Protein AF-A0A969T215-F1 (afdb_monomer_lite)

pLDDT: mean 83.87, std 12.09, range [41.16, 95.81]

Structure (mmCIF, N/CA/C/O backbone):
data_AF-A0A969T215-F1
#
_entry.id   AF-A0A969T215-F1
#
loop_
_atom_site.group_PDB
_atom_site.id
_atom_site.type_symbol
_atom_site.label_atom_id
_atom_site.label_alt_id
_atom_site.label_comp_id
_atom_site.label_asym_id
_atom_site.label_entity_id
_atom_site.label_seq_id
_atom_site.pdbx_PDB_ins_code
_atom_site.Cartn_x
_atom_site.Cartn_y
_atom_site.Cartn_z
_atom_site.occupancy
_atom_site.B_iso_or_equiv
_atom_site.auth_seq_id
_atom_site.auth_comp_id
_atom_site.auth_asym_id
_atom_site.auth_atom_id
_atom_site.pdbx_PDB_model_num
ATOM 1 N N . MET A 1 1 ? -1.863 -23.756 0.019 1.00 41.16 1 MET A N 1
ATOM 2 C CA . MET A 1 1 ? -0.468 -23.277 -0.108 1.00 41.16 1 MET A CA 1
ATOM 3 C C . MET A 1 1 ? 0.575 -24.399 -0.222 1.00 41.16 1 MET A C 1
ATOM 5 O O . MET A 1 1 ? 1.689 -24.114 -0.622 1.00 41.16 1 MET A O 1
ATOM 9 N N . VAL A 1 2 ? 0.233 -25.671 0.036 1.00 43.69 2 VAL A N 1
ATOM 10 C CA . VAL A 1 2 ? 1.148 -26.818 -0.186 1.00 43.69 2 VAL A CA 1
ATOM 11 C C . VAL A 1 2 ? 1.212 -27.270 -1.662 1.00 43.69 2 VAL A C 1
ATOM 13 O O . VAL A 1 2 ? 2.151 -27.947 -2.051 1.00 43.69 2 VAL A O 1
ATOM 16 N N . ILE A 1 3 ? 0.268 -26.856 -2.517 1.00 46.44 3 ILE A N 1
ATOM 17 C CA . ILE A 1 3 ? 0.124 -27.396 -3.888 1.00 46.44 3 ILE A CA 1
ATOM 18 C C . ILE A 1 3 ? 0.833 -26.541 -4.969 1.00 46.44 3 ILE A C 1
ATOM 20 O O . ILE A 1 3 ? 0.968 -26.982 -6.101 1.00 46.44 3 ILE A O 1
ATOM 24 N N . ALA A 1 4 ? 1.362 -25.357 -4.636 1.00 51.75 4 ALA A N 1
ATOM 25 C CA . ALA A 1 4 ? 2.118 -24.519 -5.586 1.00 51.75 4 ALA A CA 1
ATOM 26 C C . ALA A 1 4 ? 3.646 -24.728 -5.522 1.00 51.75 4 ALA A C 1
ATOM 28 O O . ALA A 1 4 ? 4.401 -24.015 -6.177 1.00 51.75 4 ALA A O 1
ATOM 29 N N . ILE A 1 5 ? 4.116 -25.682 -4.712 1.00 52.94 5 ILE A N 1
ATOM 30 C CA . ILE A 1 5 ? 5.536 -26.020 -4.627 1.00 52.94 5 ILE A CA 1
ATOM 31 C C . ILE A 1 5 ? 5.794 -27.050 -5.720 1.00 52.94 5 ILE A C 1
ATOM 33 O O . ILE A 1 5 ? 5.671 -28.249 -5.486 1.00 52.94 5 ILE A O 1
ATOM 37 N N . HIS A 1 6 ? 6.118 -26.592 -6.927 1.00 48.16 6 HIS A N 1
ATOM 38 C CA . HIS A 1 6 ? 6.841 -27.455 -7.851 1.00 48.16 6 HIS A CA 1
ATOM 39 C C . HIS A 1 6 ? 8.209 -27.689 -7.193 1.00 48.16 6 HIS A C 1
ATOM 41 O O . HIS A 1 6 ? 8.958 -26.720 -7.042 1.00 48.16 6 HIS A O 1
ATOM 47 N N . PRO A 1 7 ? 8.542 -28.901 -6.716 1.00 47.78 7 PRO A N 1
ATOM 48 C CA . PRO A 1 7 ? 9.863 -29.150 -6.179 1.00 47.78 7 PRO A CA 1
ATOM 49 C C . PRO A 1 7 ? 10.784 -29.235 -7.393 1.00 47.78 7 PRO A C 1
ATOM 51 O O . PRO A 1 7 ? 10.950 -30.296 -7.989 1.00 47.78 7 PRO A O 1
ATOM 54 N N . SER A 1 8 ? 11.326 -28.099 -7.833 1.00 53.00 8 SER A N 1
ATOM 55 C CA . SER A 1 8 ? 12.557 -28.146 -8.608 1.00 53.00 8 SER A CA 1
ATOM 56 C C . SER A 1 8 ? 13.633 -28.726 -7.691 1.00 53.00 8 SER A C 1
ATOM 58 O O . SER A 1 8 ? 13.622 -28.522 -6.476 1.00 53.00 8 SER A O 1
ATOM 60 N N . SER A 1 9 ? 14.561 -29.489 -8.252 1.00 57.69 9 SER A N 1
ATOM 61 C CA . SER A 1 9 ? 15.660 -30.165 -7.550 1.00 57.69 9 SER A CA 1
ATOM 62 C C . SER A 1 9 ? 16.679 -29.214 -6.881 1.00 57.69 9 SER A C 1
ATOM 64 O O . SER A 1 9 ? 17.782 -29.634 -6.547 1.00 57.69 9 SER A O 1
ATOM 66 N N . GLU A 1 10 ? 16.320 -27.946 -6.669 1.00 58.28 10 GLU A N 1
ATOM 67 C CA . GLU A 1 10 ? 17.159 -26.837 -6.204 1.00 58.28 10 GLU A CA 1
ATOM 68 C C . GLU A 1 10 ? 16.658 -26.254 -4.866 1.00 58.28 10 GLU A C 1
ATOM 70 O O . GLU A 1 10 ? 16.538 -25.047 -4.703 1.00 58.28 10 GLU A O 1
ATOM 75 N N . GLY A 1 11 ? 16.343 -27.096 -3.878 1.00 61.28 11 GLY A N 1
ATOM 76 C CA . GLY A 1 11 ? 16.036 -26.635 -2.515 1.00 61.28 11 GLY A CA 1
ATOM 77 C C . GLY A 1 11 ? 14.902 -25.596 -2.404 1.00 61.28 11 GLY A C 1
ATOM 78 O O . GLY A 1 11 ? 14.051 -25.448 -3.278 1.00 61.28 11 GLY A O 1
ATOM 79 N N . LEU A 1 12 ? 14.846 -24.881 -1.276 1.00 62.91 12 LEU A N 1
ATOM 80 C CA . LEU A 1 12 ? 13.888 -23.785 -1.093 1.00 62.91 12 LEU A CA 1
ATOM 81 C C . LEU A 1 12 ? 14.355 -22.556 -1.887 1.00 62.91 12 LEU A C 1
ATOM 83 O O . LEU A 1 12 ? 15.275 -21.858 -1.466 1.00 62.91 12 LEU A O 1
ATOM 87 N N . SER A 1 13 ? 13.699 -22.280 -3.016 1.00 75.50 13 SER A N 1
ATOM 88 C CA . SER A 1 13 ? 13.927 -21.070 -3.819 1.00 75.50 13 SER A CA 1
ATOM 89 C C . SER A 1 13 ? 13.752 -19.791 -2.985 1.00 75.50 13 SER A C 1
ATOM 91 O O . SER A 1 13 ? 12.880 -19.715 -2.115 1.00 75.50 13 SER A O 1
ATOM 93 N N . ALA A 1 14 ? 14.526 -18.743 -3.295 1.00 80.19 14 ALA A N 1
ATOM 94 C CA . ALA A 1 14 ? 14.383 -17.410 -2.697 1.00 80.19 14 ALA A CA 1
ATOM 95 C C . ALA A 1 14 ? 12.938 -16.872 -2.780 1.00 80.19 14 ALA A C 1
ATOM 97 O O . ALA A 1 14 ? 12.484 -16.164 -1.881 1.00 80.19 14 ALA A O 1
ATOM 98 N N . ALA A 1 15 ? 12.178 -17.279 -3.803 1.00 79.44 15 ALA A N 1
ATOM 99 C CA . ALA A 1 15 ? 10.766 -16.935 -3.961 1.00 79.44 15 ALA A CA 1
ATOM 100 C C . ALA A 1 15 ? 9.887 -17.405 -2.785 1.00 79.44 15 ALA A C 1
ATOM 102 O O . ALA A 1 15 ? 8.930 -16.717 -2.417 1.00 79.44 15 ALA A O 1
ATOM 103 N N . VAL A 1 16 ? 10.217 -18.542 -2.158 1.00 83.69 16 VAL A N 1
ATOM 104 C CA . VAL A 1 16 ? 9.478 -19.058 -0.994 1.00 83.69 16 VAL A CA 1
ATOM 105 C C . VAL A 1 16 ? 9.669 -18.138 0.205 1.00 83.69 16 VAL A C 1
ATOM 107 O O . VAL A 1 16 ? 8.698 -17.779 0.869 1.00 83.69 16 VAL A O 1
ATOM 110 N N . TRP A 1 17 ? 10.905 -17.699 0.446 1.00 83.06 17 TRP A N 1
ATOM 111 C CA . TRP A 1 17 ? 11.220 -16.774 1.532 1.00 83.06 17 TRP A CA 1
ATOM 112 C C . TRP A 1 17 ? 10.565 -15.410 1.339 1.00 83.06 17 TRP A C 1
ATOM 114 O O . TRP A 1 17 ? 10.005 -14.868 2.289 1.00 83.06 17 TRP A O 1
ATOM 124 N N . VAL A 1 18 ? 10.557 -14.891 0.108 1.00 84.56 18 VAL A N 1
ATOM 125 C CA . VAL A 1 18 ? 9.861 -13.638 -0.226 1.00 84.56 18 VAL A CA 1
ATOM 126 C C . VAL A 1 18 ? 8.353 -13.772 -0.002 1.00 84.56 18 VAL A C 1
ATOM 128 O O . VAL A 1 18 ? 7.744 -12.899 0.612 1.00 84.56 18 VAL A O 1
ATOM 131 N N . SER A 1 19 ? 7.752 -14.887 -0.425 1.00 85.06 19 SER A N 1
ATOM 132 C CA . SER A 1 19 ? 6.319 -15.144 -0.225 1.00 85.06 19 SER A CA 1
ATOM 133 C C . SER A 1 19 ? 5.959 -15.248 1.259 1.00 85.06 19 SER A C 1
ATOM 135 O O . SER A 1 19 ? 4.964 -14.677 1.703 1.00 85.06 19 SER A O 1
ATOM 137 N N . PHE A 1 20 ? 6.789 -15.937 2.046 1.00 86.69 20 PHE A N 1
ATOM 138 C CA . PHE A 1 20 ? 6.604 -16.054 3.490 1.00 86.69 20 PHE A CA 1
ATOM 139 C C . PHE A 1 20 ? 6.742 -14.700 4.196 1.00 86.69 20 PHE A C 1
ATOM 141 O O . PHE A 1 20 ? 5.892 -14.343 5.011 1.00 86.69 20 PHE A O 1
ATOM 148 N N . ALA A 1 21 ? 7.767 -13.915 3.847 1.00 87.94 21 ALA A N 1
ATOM 149 C CA . ALA A 1 21 ? 7.946 -12.563 4.368 1.00 87.94 21 ALA A CA 1
ATOM 150 C C . ALA A 1 21 ? 6.753 -11.660 4.014 1.00 87.94 21 ALA A C 1
ATOM 152 O O . ALA A 1 21 ? 6.258 -10.936 4.876 1.00 87.94 21 ALA A O 1
ATOM 153 N N . GLY A 1 22 ? 6.238 -11.760 2.784 1.00 86.62 22 GLY A N 1
ATOM 154 C CA . GLY A 1 22 ? 5.036 -11.051 2.343 1.00 86.62 22 GLY A CA 1
ATOM 155 C C . GLY A 1 22 ? 3.792 -11.435 3.147 1.00 86.62 22 GLY A C 1
ATOM 156 O O . GLY A 1 22 ? 3.053 -10.560 3.593 1.00 86.62 22 GLY A O 1
ATOM 157 N N . MET A 1 23 ? 3.586 -12.728 3.413 1.00 86.94 23 MET A N 1
ATOM 158 C CA . MET A 1 23 ? 2.484 -13.187 4.267 1.00 86.94 23 MET A CA 1
ATOM 159 C C . MET A 1 23 ? 2.606 -12.696 5.706 1.00 86.94 23 MET A C 1
ATOM 161 O O . MET A 1 23 ? 1.607 -12.286 6.295 1.00 86.94 23 MET A O 1
ATOM 165 N N . LEU A 1 24 ? 3.813 -12.724 6.273 1.00 89.06 24 LEU A N 1
ATOM 166 C CA . LEU A 1 24 ? 4.054 -12.222 7.620 1.00 89.06 24 LEU A CA 1
ATOM 167 C C . LEU A 1 24 ? 3.780 -10.715 7.693 1.00 89.06 24 LEU A C 1
ATOM 169 O O . LEU A 1 24 ? 3.076 -10.266 8.595 1.00 89.06 24 LEU A O 1
ATOM 173 N N . ALA A 1 25 ? 4.268 -9.946 6.717 1.00 86.88 25 ALA A N 1
ATOM 174 C CA . ALA A 1 25 ? 4.004 -8.516 6.610 1.00 86.88 25 ALA A CA 1
ATOM 175 C C . ALA A 1 25 ? 2.502 -8.219 6.481 1.00 86.88 25 ALA A C 1
ATOM 177 O O . ALA A 1 25 ? 1.995 -7.332 7.162 1.00 86.88 25 ALA A O 1
ATOM 178 N N . TYR A 1 26 ? 1.772 -8.996 5.676 1.00 83.94 26 TYR A N 1
ATOM 179 C CA . TYR A 1 26 ? 0.324 -8.851 5.528 1.00 83.94 26 TYR A CA 1
ATOM 180 C C . TYR A 1 26 ? -0.438 -9.183 6.820 1.00 83.94 26 TYR A C 1
ATOM 182 O O . TYR A 1 26 ? -1.353 -8.460 7.212 1.00 83.94 26 TYR A O 1
ATOM 190 N N . ALA A 1 27 ? -0.039 -10.243 7.528 1.00 85.44 27 ALA A N 1
ATOM 191 C C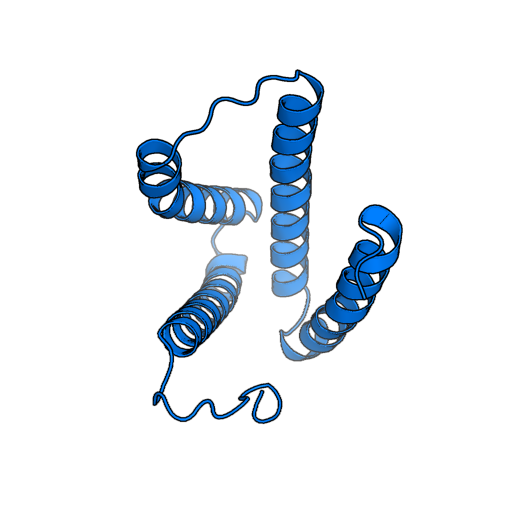A . ALA A 1 27 ? -0.620 -10.586 8.822 1.00 85.44 27 ALA A CA 1
ATOM 192 C C . ALA A 1 27 ? -0.388 -9.478 9.860 1.00 85.44 27 ALA A C 1
ATOM 194 O O . ALA A 1 27 ? -1.324 -9.085 10.557 1.00 85.44 27 ALA A O 1
ATOM 195 N N . LEU A 1 28 ? 0.832 -8.933 9.923 1.00 86.62 28 LEU A N 1
ATOM 196 C CA . LEU A 1 28 ? 1.155 -7.795 10.783 1.00 86.62 28 LEU A CA 1
ATOM 197 C C . LEU A 1 28 ? 0.334 -6.562 10.404 1.00 86.62 28 LEU A C 1
ATOM 199 O O . LEU A 1 28 ? -0.252 -5.947 11.288 1.00 86.62 28 LEU A O 1
ATOM 203 N N . PHE A 1 29 ? 0.224 -6.243 9.113 1.00 84.38 29 PHE A N 1
ATOM 204 C CA . PHE A 1 29 ? -0.615 -5.152 8.620 1.00 84.38 29 PHE A CA 1
ATOM 205 C C . PHE A 1 29 ? -2.057 -5.285 9.127 1.00 84.38 29 PHE A C 1
ATOM 207 O O . PHE A 1 29 ? -2.548 -4.375 9.786 1.00 84.38 29 PHE A O 1
ATOM 214 N N . MET A 1 30 ? -2.701 -6.442 8.934 1.00 82.69 30 MET A N 1
ATOM 215 C CA . MET A 1 30 ? -4.071 -6.670 9.417 1.00 82.69 30 MET A CA 1
ATOM 216 C C . MET A 1 30 ? -4.201 -6.499 10.938 1.00 82.69 30 MET A C 1
ATOM 218 O O . MET A 1 30 ? -5.164 -5.898 11.419 1.00 82.69 30 MET A O 1
ATOM 222 N N . LEU A 1 31 ? -3.243 -7.029 11.708 1.00 84.56 31 LEU A N 1
ATOM 223 C CA . LEU A 1 31 ? -3.246 -6.924 13.169 1.00 84.56 31 LEU A CA 1
ATOM 224 C C . LEU A 1 31 ? -3.082 -5.473 13.633 1.00 84.56 31 LEU A C 1
ATOM 226 O O . LEU A 1 31 ? -3.830 -5.032 14.506 1.00 84.56 31 LEU A O 1
ATOM 230 N N . LEU A 1 32 ? -2.149 -4.727 13.033 1.00 84.56 32 LEU A N 1
ATOM 231 C CA . LEU A 1 32 ? -1.922 -3.315 13.338 1.00 84.56 32 LEU A CA 1
ATOM 232 C C . LEU A 1 32 ? -3.133 -2.466 12.950 1.00 84.56 32 LEU A C 1
ATOM 234 O O . LEU A 1 32 ? -3.588 -1.674 13.766 1.00 84.56 32 LEU A O 1
ATOM 238 N N . THR A 1 33 ? -3.710 -2.661 11.761 1.00 83.81 33 THR A N 1
ATOM 239 C CA . THR A 1 33 ? -4.922 -1.946 11.334 1.00 83.81 33 THR A CA 1
ATOM 240 C C . THR A 1 33 ? -6.067 -2.161 12.317 1.00 83.81 33 THR A C 1
ATOM 242 O O . THR A 1 33 ? -6.734 -1.207 12.703 1.00 83.81 33 THR A O 1
ATOM 245 N N . ARG A 1 34 ? -6.267 -3.395 12.792 1.00 81.88 34 ARG A N 1
ATOM 246 C CA . ARG A 1 34 ? -7.300 -3.693 13.791 1.00 81.88 34 ARG A CA 1
ATOM 247 C C . ARG A 1 34 ? -6.997 -3.072 15.154 1.00 81.88 34 ARG A C 1
ATOM 249 O O . ARG A 1 34 ? -7.920 -2.658 15.849 1.00 81.88 34 ARG A O 1
ATOM 256 N N . HIS A 1 35 ? -5.727 -3.028 15.548 1.00 85.12 35 HIS A N 1
ATOM 257 C CA . HIS A 1 35 ? -5.310 -2.421 16.809 1.00 85.12 35 HIS A CA 1
ATOM 258 C C . HIS A 1 35 ? -5.437 -0.892 16.797 1.00 85.12 35 HIS A C 1
ATOM 260 O O . HIS A 1 35 ? -5.817 -0.313 17.809 1.00 85.12 35 HIS A O 1
ATOM 266 N N . LEU A 1 36 ? -5.161 -0.256 15.654 1.00 85.56 36 LEU A N 1
ATOM 267 C CA . LEU A 1 36 ? -5.246 1.194 15.460 1.00 85.56 36 LEU A CA 1
ATOM 268 C C . LEU A 1 36 ? -6.658 1.680 15.119 1.00 85.56 36 LEU A C 1
ATOM 270 O O . LEU A 1 36 ? -6.942 2.853 15.322 1.00 85.56 36 LEU A O 1
ATOM 274 N N . ALA A 1 37 ? -7.556 0.799 14.666 1.00 82.75 37 ALA A N 1
ATOM 275 C CA . ALA A 1 37 ? -8.941 1.131 14.323 1.00 82.75 37 ALA A CA 1
ATOM 276 C C . ALA A 1 37 ? -9.706 1.983 15.367 1.00 82.75 37 ALA A C 1
ATOM 278 O O . ALA A 1 37 ? -10.458 2.860 14.946 1.00 82.75 37 ALA A O 1
ATOM 279 N N . PRO A 1 38 ? -9.567 1.769 16.695 1.00 83.31 38 PRO A N 1
ATOM 280 C CA . PRO A 1 38 ? -10.212 2.619 17.698 1.00 83.31 38 PRO A CA 1
ATOM 281 C C . PRO A 1 38 ? -9.398 3.867 18.095 1.00 83.31 38 PRO A C 1
ATOM 283 O O . PRO A 1 38 ? -9.912 4.684 18.855 1.00 83.31 38 PRO A O 1
ATOM 286 N N . ILE A 1 39 ? -8.144 3.998 17.647 1.00 87.25 39 ILE A N 1
ATOM 287 C CA . ILE A 1 39 ? -7.205 5.057 18.059 1.00 87.25 39 ILE A CA 1
ATOM 288 C C . ILE A 1 39 ? -7.108 6.138 16.979 1.00 87.25 39 ILE A C 1
ATOM 290 O O . ILE A 1 39 ? -7.283 7.320 17.269 1.00 87.25 39 ILE A O 1
ATOM 294 N N . ASP A 1 40 ? -6.854 5.723 15.738 1.00 87.50 40 ASP A N 1
ATOM 295 C CA . ASP A 1 40 ? -6.549 6.614 14.626 1.00 87.50 40 ASP A CA 1
ATOM 296 C C . ASP A 1 40 ? -7.701 6.679 13.614 1.00 87.50 40 ASP A C 1
ATOM 298 O O . ASP A 1 40 ? -8.345 5.666 13.321 1.00 87.50 40 ASP A O 1
ATOM 302 N N . PRO A 1 41 ? -7.941 7.846 12.988 1.00 89.06 41 PRO A N 1
ATOM 303 C CA . PRO A 1 41 ? -8.823 7.929 11.834 1.00 89.06 41 PRO A CA 1
ATOM 304 C C . PRO A 1 41 ? -8.333 7.019 10.689 1.00 89.06 41 PRO A C 1
ATOM 306 O O . PRO A 1 41 ? -7.131 6.988 10.414 1.00 89.06 41 PRO A O 1
ATOM 309 N N . PRO A 1 42 ? -9.230 6.374 9.916 1.00 87.38 42 PRO A N 1
ATOM 310 C CA . PRO A 1 42 ? -8.847 5.477 8.819 1.00 87.38 42 PRO A CA 1
ATOM 311 C C . PRO A 1 42 ? -7.883 6.091 7.791 1.00 87.38 42 PRO A C 1
ATOM 313 O O . PRO A 1 42 ? -7.005 5.401 7.275 1.00 87.38 42 PRO A O 1
ATOM 316 N N . LEU A 1 43 ? -8.005 7.396 7.512 1.00 90.81 43 LEU A N 1
ATOM 317 C CA . LEU A 1 43 ? -7.087 8.105 6.611 1.00 90.81 43 LEU A CA 1
ATOM 318 C C . LEU A 1 43 ? -5.662 8.207 7.171 1.00 90.81 43 LEU A C 1
ATOM 320 O O . LEU A 1 43 ? -4.710 8.179 6.397 1.00 90.81 43 LEU A O 1
ATOM 324 N N . VAL A 1 44 ? -5.501 8.314 8.492 1.00 91.19 44 VAL A N 1
ATOM 325 C CA . VAL A 1 44 ? -4.184 8.353 9.143 1.00 91.19 44 VAL A CA 1
ATOM 326 C C . VAL A 1 44 ? -3.524 6.98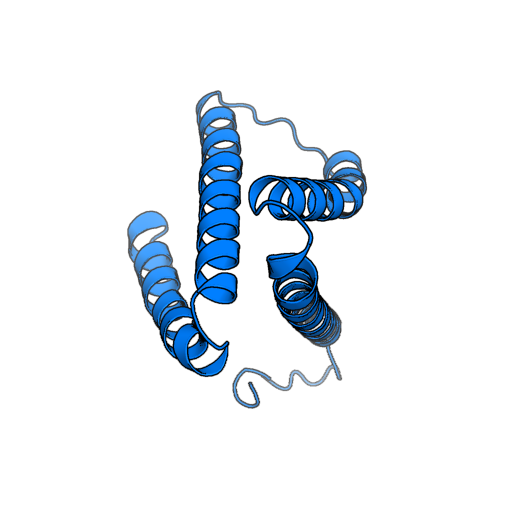1 9.033 1.00 91.19 44 VAL A C 1
ATOM 328 O O . VAL A 1 44 ? -2.378 6.881 8.596 1.00 91.19 44 VAL A O 1
ATOM 331 N N . THR A 1 45 ? -4.275 5.909 9.303 1.00 90.25 45 THR A N 1
ATOM 332 C CA . THR A 1 45 ? -3.802 4.533 9.092 1.00 90.25 45 THR A CA 1
ATOM 333 C C . THR A 1 45 ? -3.425 4.282 7.628 1.00 90.25 45 THR A C 1
ATOM 335 O O . THR A 1 45 ? -2.382 3.682 7.359 1.00 90.25 45 THR A O 1
ATOM 338 N N . LEU A 1 46 ? -4.220 4.780 6.671 1.00 91.94 46 LEU A N 1
ATOM 339 C CA . LEU A 1 46 ? -3.905 4.698 5.243 1.00 91.94 46 LEU A CA 1
ATOM 340 C C . LEU A 1 46 ? -2.600 5.430 4.918 1.00 91.94 46 LEU A C 1
ATOM 342 O O . LEU A 1 46 ? -1.736 4.858 4.256 1.00 91.94 46 LEU A O 1
ATOM 346 N N . LEU A 1 47 ? -2.441 6.667 5.398 1.00 92.56 47 LEU A N 1
ATOM 347 C CA . LEU A 1 47 ? -1.255 7.481 5.144 1.00 92.56 47 LEU A CA 1
ATOM 348 C C . LEU A 1 47 ? 0.013 6.777 5.631 1.00 92.56 47 LEU A C 1
ATOM 350 O O . LEU A 1 47 ? 0.962 6.651 4.863 1.00 92.56 47 LEU A O 1
ATOM 354 N N . TYR A 1 48 ? 0.020 6.261 6.863 1.00 89.94 48 TYR A N 1
ATOM 355 C CA . TYR A 1 48 ? 1.172 5.527 7.395 1.00 89.94 48 TYR A CA 1
ATOM 356 C C . TYR A 1 48 ? 1.465 4.245 6.614 1.00 89.94 48 TYR A C 1
ATOM 358 O O . TYR A 1 48 ? 2.627 3.922 6.376 1.00 89.94 48 TYR A O 1
ATOM 366 N N . SER A 1 49 ? 0.425 3.541 6.166 1.00 88.69 49 SER A N 1
ATOM 367 C CA . SER A 1 49 ? 0.572 2.314 5.378 1.00 88.69 49 SER A CA 1
ATOM 368 C C . SER A 1 49 ? 1.187 2.592 4.005 1.00 88.69 49 SER A C 1
ATOM 370 O O . SER A 1 49 ? 2.115 1.900 3.584 1.00 88.69 49 SER A O 1
ATOM 372 N N . MET A 1 50 ? 0.719 3.646 3.329 1.00 91.25 50 MET A N 1
ATOM 373 C CA . MET A 1 50 ? 1.278 4.093 2.053 1.00 91.25 50 MET A CA 1
ATOM 374 C C . MET A 1 50 ? 2.710 4.601 2.231 1.00 91.25 50 MET A C 1
ATOM 376 O O . MET A 1 50 ? 3.587 4.208 1.470 1.00 91.25 50 MET A O 1
ATOM 380 N N . LEU A 1 51 ? 2.975 5.398 3.273 1.00 93.06 51 LEU A N 1
ATOM 381 C CA . LEU A 1 51 ? 4.318 5.893 3.580 1.00 93.06 51 LEU A CA 1
ATOM 382 C C . LEU A 1 51 ? 5.301 4.754 3.839 1.00 93.06 51 LEU A C 1
ATOM 384 O O . LEU A 1 51 ? 6.412 4.797 3.317 1.00 93.06 51 LEU A O 1
ATOM 388 N N . ALA A 1 52 ? 4.910 3.729 4.597 1.00 90.25 52 ALA A N 1
ATOM 389 C CA . ALA A 1 52 ? 5.741 2.551 4.810 1.00 90.25 52 ALA A CA 1
ATOM 390 C C . ALA A 1 52 ? 6.071 1.870 3.472 1.00 90.25 52 ALA A C 1
ATOM 392 O O . ALA A 1 52 ? 7.246 1.705 3.142 1.00 90.25 52 ALA A O 1
ATOM 393 N N . GLY A 1 53 ? 5.054 1.563 2.658 1.00 89.19 53 GLY A N 1
ATOM 394 C CA . GLY A 1 53 ? 5.239 0.967 1.332 1.00 89.19 53 GLY A CA 1
ATOM 395 C C . GLY A 1 53 ? 6.156 1.795 0.426 1.00 89.19 53 GLY A C 1
ATOM 396 O O . GLY A 1 53 ? 7.082 1.253 -0.175 1.00 89.19 53 GLY A O 1
ATOM 397 N N . THR A 1 54 ? 5.969 3.116 0.382 1.00 92.38 54 THR A N 1
ATOM 398 C CA . THR A 1 54 ? 6.834 4.027 -0.378 1.00 92.38 54 THR A CA 1
ATOM 399 C C . THR A 1 54 ? 8.253 4.055 0.177 1.00 92.38 54 THR A C 1
ATOM 401 O O . THR A 1 54 ? 9.196 4.015 -0.598 1.00 92.38 54 THR A O 1
ATOM 404 N N . THR A 1 55 ? 8.441 4.074 1.495 1.00 94.38 55 THR A N 1
ATOM 405 C CA . THR A 1 55 ? 9.774 4.159 2.115 1.00 94.38 55 THR A CA 1
ATOM 406 C C . THR A 1 55 ? 10.607 2.913 1.828 1.00 94.38 55 THR A C 1
ATOM 408 O O . THR A 1 55 ? 11.796 3.022 1.541 1.00 94.38 55 THR A O 1
ATOM 411 N N . PHE A 1 56 ? 9.987 1.731 1.852 1.00 90.31 56 PHE A N 1
ATOM 412 C CA . PHE A 1 56 ? 10.671 0.476 1.533 1.00 90.31 56 PHE A CA 1
ATOM 413 C C . PHE A 1 56 ? 10.806 0.238 0.022 1.00 90.31 56 PHE A C 1
ATOM 415 O O . PHE A 1 56 ? 11.813 -0.308 -0.422 1.00 90.31 56 PHE A O 1
ATOM 422 N N . GLY A 1 57 ? 9.822 0.658 -0.779 1.00 90.69 57 GLY A N 1
ATOM 423 C CA . GLY A 1 57 ? 9.812 0.443 -2.228 1.00 90.69 57 GLY A CA 1
ATOM 424 C C . GLY A 1 57 ? 10.616 1.470 -3.030 1.00 90.69 57 GLY A C 1
ATOM 425 O O . GLY A 1 57 ? 11.254 1.109 -4.018 1.00 90.69 57 GLY A O 1
ATOM 426 N N . ALA A 1 58 ? 10.628 2.740 -2.613 1.00 93.81 58 ALA A N 1
ATOM 427 C CA . ALA A 1 58 ? 11.250 3.831 -3.364 1.00 93.81 58 ALA A CA 1
ATOM 428 C C . ALA A 1 58 ? 12.759 3.643 -3.587 1.00 93.81 58 ALA A C 1
ATOM 430 O O . ALA A 1 58 ? 13.185 3.849 -4.719 1.00 93.81 58 ALA A O 1
ATOM 431 N N . PRO A 1 59 ? 13.580 3.206 -2.610 1.00 95.44 59 PRO A N 1
ATOM 432 C CA . PRO A 1 59 ? 15.006 2.986 -2.855 1.00 95.44 59 PRO A CA 1
ATOM 433 C C . PRO A 1 59 ? 15.265 1.972 -3.975 1.00 95.44 59 PRO A C 1
ATOM 435 O O . PRO A 1 59 ? 16.126 2.196 -4.820 1.00 95.44 59 PRO A O 1
ATOM 438 N N . ILE A 1 60 ? 14.481 0.890 -4.020 1.00 92.88 60 ILE A N 1
ATOM 439 C CA . ILE A 1 60 ? 14.592 -0.155 -5.047 1.00 92.88 60 ILE A CA 1
ATOM 440 C C . ILE A 1 60 ? 14.118 0.384 -6.401 1.00 92.88 60 ILE A C 1
ATOM 442 O O . ILE A 1 60 ? 14.798 0.210 -7.411 1.00 92.88 60 ILE A O 1
ATOM 446 N N . ALA A 1 61 ? 12.979 1.083 -6.418 1.00 91.44 61 ALA A N 1
ATOM 447 C CA . ALA A 1 61 ? 12.433 1.691 -7.628 1.00 91.44 61 ALA A CA 1
ATOM 448 C C . ALA A 1 61 ? 13.372 2.753 -8.224 1.00 91.44 61 ALA A C 1
ATOM 450 O O . ALA A 1 61 ? 13.499 2.837 -9.440 1.00 91.44 61 ALA A O 1
ATOM 451 N N . LEU A 1 62 ? 14.051 3.539 -7.381 1.00 94.25 62 LEU A N 1
ATOM 452 C CA . LEU A 1 62 ? 15.032 4.538 -7.808 1.00 94.25 62 LEU A CA 1
ATOM 453 C C . LEU A 1 62 ? 16.338 3.890 -8.282 1.00 94.25 62 LEU A C 1
ATOM 455 O O . LEU A 1 62 ? 16.903 4.335 -9.277 1.00 94.25 62 LEU A O 1
ATOM 459 N N . ALA A 1 63 ? 16.802 2.826 -7.617 1.00 95.81 63 ALA A N 1
ATOM 460 C CA . ALA A 1 63 ? 17.997 2.087 -8.030 1.00 95.81 63 ALA A CA 1
ATOM 461 C C . ALA A 1 63 ? 17.846 1.433 -9.416 1.00 95.81 63 ALA A C 1
ATOM 463 O O . ALA A 1 63 ? 18.822 1.334 -10.157 1.00 95.81 63 ALA A O 1
ATOM 464 N N . HIS A 1 64 ? 16.627 1.023 -9.778 1.00 94.12 64 HIS A N 1
ATOM 465 C CA . HIS A 1 64 ? 16.297 0.395 -11.061 1.00 94.12 64 HIS A CA 1
ATOM 466 C C . HIS A 1 64 ? 15.355 1.254 -11.916 1.00 94.12 64 HIS A C 1
ATOM 468 O O . HIS A 1 64 ? 14.543 0.725 -12.675 1.00 94.12 64 HIS A O 1
ATOM 474 N N . TRP A 1 65 ? 15.431 2.579 -11.775 1.00 93.19 65 TRP A N 1
ATOM 475 C CA . TRP A 1 65 ? 14.497 3.489 -12.428 1.00 93.19 65 TRP A CA 1
ATOM 476 C C . TRP A 1 65 ? 14.565 3.394 -13.956 1.00 93.19 65 TRP A C 1
ATOM 478 O O . TRP A 1 65 ? 15.620 3.589 -14.561 1.00 93.19 65 TRP A O 1
ATOM 488 N N . VAL A 1 66 ? 13.406 3.186 -14.583 1.00 92.12 66 VAL A N 1
ATOM 489 C CA . VAL A 1 66 ? 13.223 3.281 -16.033 1.00 92.12 66 VAL A CA 1
ATOM 490 C C . VAL A 1 66 ? 12.161 4.337 -16.295 1.00 92.12 66 VAL A C 1
ATOM 492 O O . VAL A 1 66 ? 11.013 4.190 -15.880 1.00 92.12 66 VAL A O 1
ATOM 495 N N . ALA A 1 67 ? 12.550 5.423 -16.964 1.00 90.12 67 ALA A N 1
ATOM 496 C CA . ALA A 1 67 ? 11.634 6.516 -17.256 1.00 90.12 67 ALA A CA 1
ATOM 497 C C . ALA A 1 67 ? 10.543 6.046 -18.241 1.00 90.12 67 ALA A C 1
ATOM 499 O O . ALA A 1 67 ? 10.883 5.561 -19.324 1.00 90.12 67 ALA A O 1
ATOM 500 N N . PRO A 1 68 ? 9.248 6.204 -17.909 1.00 90.19 68 PRO A N 1
ATOM 501 C CA . PRO A 1 68 ? 8.179 5.932 -18.857 1.00 90.19 68 PRO A CA 1
ATOM 502 C C . PRO A 1 68 ? 8.285 6.873 -20.059 1.00 90.19 68 PRO A C 1
ATOM 504 O O . PRO A 1 68 ? 8.341 8.093 -19.891 1.00 90.19 68 PRO A O 1
ATOM 507 N N . VAL A 1 69 ? 8.313 6.297 -21.262 1.00 88.94 69 VAL A N 1
ATOM 508 C CA . VAL A 1 69 ? 8.448 7.047 -22.522 1.00 88.94 69 VAL A CA 1
ATOM 509 C C . VAL A 1 69 ? 7.117 7.687 -22.926 1.00 88.94 69 VAL A C 1
ATOM 511 O O . VAL A 1 69 ? 7.090 8.824 -23.391 1.00 88.94 69 VAL A O 1
ATOM 514 N N . ASP A 1 70 ? 6.008 6.989 -22.676 1.00 94.69 70 ASP A N 1
ATOM 515 C CA . ASP A 1 70 ? 4.675 7.398 -23.112 1.00 94.69 70 ASP A CA 1
ATOM 516 C C . ASP A 1 70 ? 3.854 8.040 -21.988 1.00 94.69 70 ASP A C 1
ATOM 518 O O . ASP A 1 70 ? 3.859 7.598 -20.834 1.00 94.69 70 ASP A O 1
ATOM 522 N N . ALA A 1 71 ? 3.061 9.054 -22.343 1.00 93.38 71 ALA A N 1
ATOM 523 C CA . ALA A 1 71 ? 2.130 9.702 -21.417 1.00 93.38 71 ALA A CA 1
ATOM 524 C C . ALA A 1 71 ? 1.046 8.738 -20.895 1.00 93.38 71 ALA A C 1
ATOM 526 O O . ALA A 1 71 ? 0.589 8.877 -19.761 1.00 93.38 71 ALA A O 1
ATOM 527 N N . SER A 1 72 ? 0.660 7.734 -21.689 1.00 93.56 72 SER A N 1
ATOM 528 C CA . SER A 1 72 ? -0.274 6.679 -21.272 1.00 93.56 72 SER A CA 1
ATOM 529 C C . SER A 1 72 ? 0.252 5.895 -20.070 1.00 93.56 72 SER A C 1
ATOM 531 O O . SER A 1 72 ? -0.496 5.654 -19.125 1.00 93.56 72 SER A O 1
ATOM 533 N N . THR A 1 73 ? 1.545 5.567 -20.052 1.00 93.00 73 THR A N 1
ATOM 534 C CA . THR A 1 73 ? 2.178 4.835 -18.948 1.00 93.00 73 THR A CA 1
ATOM 535 C C . THR A 1 73 ? 2.171 5.655 -17.662 1.00 93.00 73 THR A C 1
ATOM 537 O O . THR A 1 73 ? 1.882 5.122 -16.594 1.00 93.00 73 THR A O 1
ATOM 540 N N . TRP A 1 74 ? 2.388 6.970 -17.747 1.00 93.75 74 TRP A N 1
ATOM 541 C CA . TRP A 1 74 ? 2.247 7.866 -16.594 1.00 93.75 74 TRP A CA 1
ATOM 542 C C . TRP A 1 74 ? 0.822 7.895 -16.038 1.00 93.75 74 TRP A C 1
ATOM 544 O O . TRP A 1 74 ? 0.633 7.813 -14.824 1.00 93.75 74 TRP A O 1
ATOM 554 N N . VAL A 1 75 ? -0.185 7.960 -16.914 1.00 95.31 75 VAL A N 1
ATOM 555 C CA . VAL A 1 75 ? -1.597 7.899 -16.507 1.00 95.31 75 VAL A CA 1
ATOM 556 C C . VAL A 1 75 ? -1.915 6.558 -15.843 1.00 95.31 75 VAL A C 1
ATOM 558 O O . VAL A 1 75 ? -2.571 6.538 -14.805 1.00 95.31 75 VAL A O 1
ATOM 561 N N . MET A 1 76 ? -1.413 5.446 -16.384 1.00 92.75 76 MET A N 1
ATOM 562 C CA . MET A 1 76 ? -1.593 4.118 -15.789 1.00 92.75 76 MET A CA 1
ATOM 563 C C . MET A 1 76 ? -0.928 4.006 -14.415 1.00 92.75 76 MET A C 1
ATOM 565 O O . MET A 1 76 ? -1.537 3.459 -13.500 1.00 92.75 76 MET A O 1
ATOM 569 N N . LEU A 1 77 ? 0.275 4.557 -14.233 1.00 93.19 77 LEU A N 1
ATOM 570 C CA . LEU A 1 77 ? 0.956 4.586 -12.933 1.00 93.19 77 LEU A CA 1
ATOM 571 C C . LEU A 1 77 ? 0.180 5.417 -11.901 1.00 93.19 77 LEU A C 1
ATOM 573 O O . LEU A 1 77 ? 0.012 4.985 -10.760 1.00 93.19 77 LEU A O 1
ATOM 577 N N . ALA A 1 78 ? -0.346 6.579 -12.302 1.00 94.44 78 ALA A N 1
ATOM 578 C CA . ALA A 1 78 ? -1.187 7.404 -11.437 1.00 94.44 78 ALA A CA 1
ATOM 579 C C . ALA A 1 78 ? -2.497 6.688 -11.066 1.00 94.44 78 ALA A C 1
ATOM 581 O O . ALA A 1 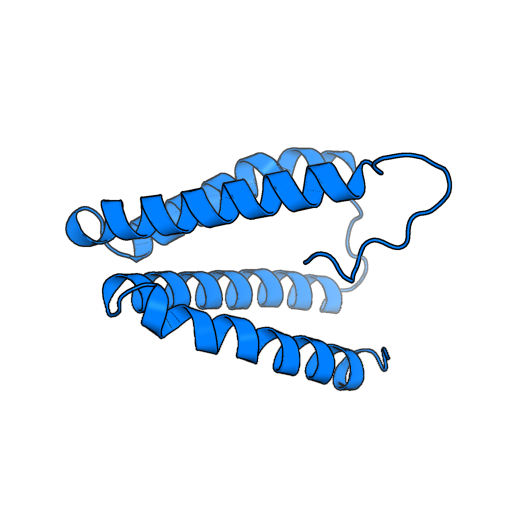78 ? -2.884 6.665 -9.895 1.00 94.44 78 ALA A O 1
ATOM 582 N N . ALA A 1 79 ? -3.150 6.050 -12.042 1.00 95.38 79 ALA A N 1
ATOM 583 C CA . ALA A 1 79 ? -4.355 5.258 -11.819 1.00 95.38 79 ALA A CA 1
ATOM 584 C C . ALA A 1 79 ? -4.084 4.063 -10.893 1.00 95.38 79 ALA A C 1
ATOM 586 O O . ALA A 1 79 ? -4.869 3.815 -9.982 1.00 95.38 79 ALA A O 1
ATOM 587 N N . LEU A 1 80 ? -2.956 3.369 -11.067 1.00 93.12 80 LEU A N 1
ATOM 588 C CA . LEU A 1 80 ? -2.531 2.267 -10.205 1.00 93.12 80 LEU A CA 1
ATOM 589 C C . LEU A 1 80 ? -2.371 2.729 -8.753 1.00 93.12 80 LEU A C 1
ATOM 591 O O . LEU A 1 80 ? -2.892 2.081 -7.847 1.00 93.12 80 LEU A O 1
ATOM 595 N N . GLY A 1 81 ? -1.702 3.863 -8.528 1.00 93.56 81 GLY A N 1
ATOM 596 C CA . GLY A 1 81 ? -1.549 4.440 -7.191 1.00 93.56 81 GLY A CA 1
ATOM 597 C C . GLY A 1 81 ? -2.890 4.823 -6.559 1.00 93.56 81 GLY A C 1
ATOM 598 O O . GLY A 1 81 ? -3.154 4.484 -5.406 1.00 93.56 81 GLY A O 1
ATOM 599 N N . MET A 1 82 ? -3.769 5.476 -7.321 1.00 95.50 82 MET A N 1
ATOM 600 C CA . MET A 1 82 ? -5.074 5.928 -6.832 1.00 95.50 82 MET A CA 1
ATOM 601 C C . MET A 1 82 ? -6.025 4.762 -6.533 1.00 95.50 82 MET A C 1
ATOM 603 O O . MET A 1 82 ? -6.618 4.714 -5.454 1.00 95.50 82 MET A O 1
ATOM 607 N N . LEU A 1 83 ? -6.140 3.794 -7.446 1.00 94.62 83 LEU A N 1
ATOM 608 C CA . LEU A 1 83 ? -6.952 2.590 -7.255 1.00 94.62 83 LEU A CA 1
ATOM 609 C C . LEU A 1 83 ? -6.383 1.705 -6.141 1.00 94.62 83 LEU A C 1
ATOM 611 O O . LEU A 1 83 ? -7.143 1.189 -5.324 1.00 94.62 83 LEU A O 1
ATOM 615 N N . GLY A 1 84 ? -5.056 1.574 -6.063 1.00 92.06 84 GLY A N 1
ATOM 616 C CA . GLY A 1 84 ? -4.378 0.843 -4.996 1.00 92.06 84 GLY A CA 1
ATOM 617 C C . GLY A 1 84 ? -4.629 1.462 -3.620 1.00 92.06 84 GLY A C 1
ATOM 618 O O . GLY A 1 84 ? -4.984 0.747 -2.682 1.00 92.06 84 GLY A O 1
ATOM 619 N N . GLY A 1 85 ? -4.515 2.787 -3.503 1.00 93.31 85 GLY A N 1
ATOM 620 C CA . GLY A 1 85 ? -4.823 3.525 -2.276 1.00 93.31 85 GLY A CA 1
ATOM 621 C C . GLY A 1 85 ? -6.296 3.417 -1.877 1.00 93.31 85 GLY A C 1
ATOM 622 O O . GLY A 1 85 ? -6.600 3.150 -0.715 1.00 93.31 85 GLY A O 1
ATOM 623 N N . LEU A 1 86 ? -7.216 3.540 -2.841 1.00 94.75 86 LEU A N 1
ATOM 624 C CA . LEU A 1 86 ? -8.648 3.347 -2.603 1.00 94.75 86 LEU A CA 1
ATOM 625 C C . LEU A 1 86 ? -8.951 1.921 -2.121 1.00 94.75 86 LEU A C 1
ATOM 627 O O . LEU A 1 86 ? -9.690 1.747 -1.156 1.00 94.75 86 LEU A O 1
ATOM 631 N N . GLY A 1 87 ? -8.341 0.907 -2.738 1.00 90.75 87 GLY A N 1
ATOM 632 C CA . GLY A 1 87 ? -8.464 -0.486 -2.309 1.00 90.75 87 GLY A CA 1
ATOM 633 C C . GLY A 1 87 ? -7.996 -0.694 -0.867 1.00 90.75 87 GLY A C 1
ATOM 634 O O . GLY A 1 87 ? -8.712 -1.299 -0.072 1.00 90.75 87 GLY A O 1
ATOM 635 N N . HIS A 1 88 ? -6.844 -0.128 -0.491 1.00 90.62 88 HIS A N 1
ATOM 636 C CA . HIS A 1 88 ? -6.353 -0.186 0.891 1.00 90.62 88 HIS A CA 1
ATOM 637 C C . HIS A 1 88 ? -7.298 0.508 1.872 1.00 90.62 88 HIS A C 1
ATOM 639 O O . HIS A 1 88 ? -7.549 -0.022 2.9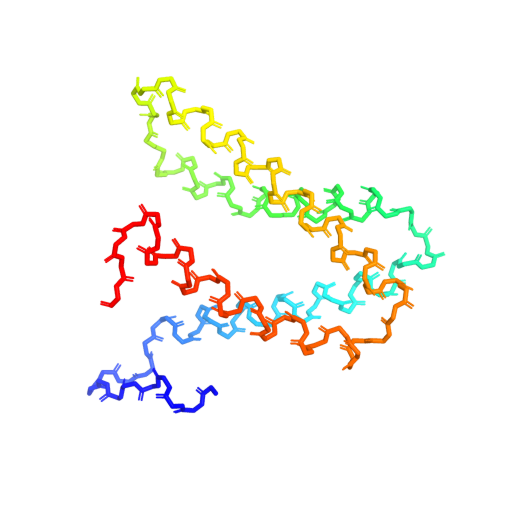52 1.00 90.62 88 HIS A O 1
ATOM 645 N N . LEU A 1 89 ? -7.860 1.660 1.501 1.00 92.00 89 LEU A N 1
ATOM 646 C CA . LEU A 1 89 ? -8.832 2.361 2.336 1.00 92.00 89 LEU A CA 1
ATOM 647 C C . LEU A 1 89 ? -10.084 1.507 2.576 1.00 92.00 89 LEU A C 1
ATOM 649 O O . LEU A 1 89 ? -10.541 1.390 3.712 1.00 92.00 89 LEU A O 1
ATOM 653 N N . LEU A 1 90 ? -10.611 0.873 1.525 1.00 90.06 90 LEU A N 1
ATOM 654 C CA . LEU A 1 90 ? -11.751 -0.038 1.633 1.00 90.06 90 LEU A CA 1
ATOM 655 C C . LEU A 1 90 ? -11.427 -1.250 2.515 1.00 90.06 90 LEU A C 1
ATOM 657 O O . LEU A 1 90 ? -12.266 -1.644 3.323 1.00 90.06 90 LEU A O 1
ATOM 661 N N . PHE A 1 91 ? -10.212 -1.799 2.427 1.00 86.12 91 PHE A N 1
ATOM 662 C CA . PHE A 1 91 ? -9.768 -2.864 3.330 1.00 86.12 91 PHE A CA 1
ATOM 663 C C . PHE A 1 91 ? -9.717 -2.404 4.785 1.00 86.12 91 PHE A C 1
ATOM 665 O O . PHE A 1 91 ? -10.214 -3.116 5.654 1.00 86.12 91 PHE A O 1
ATOM 672 N N . ILE A 1 92 ? -9.168 -1.217 5.060 1.00 88.38 92 ILE A N 1
ATOM 673 C CA . ILE A 1 92 ? -9.144 -0.653 6.415 1.00 88.38 92 ILE A CA 1
ATOM 674 C C . ILE A 1 92 ? -10.571 -0.580 6.967 1.00 88.38 92 ILE A C 1
ATOM 676 O O . ILE A 1 92 ? -10.821 -1.098 8.053 1.00 88.38 92 ILE A O 1
ATOM 680 N N . PHE A 1 93 ? -11.524 -0.042 6.199 1.00 87.69 93 PHE A N 1
ATOM 681 C CA . PHE A 1 93 ? -12.935 -0.015 6.600 1.00 87.69 93 PHE A CA 1
ATOM 682 C C . PHE A 1 93 ? -13.538 -1.411 6.799 1.00 87.69 93 PHE A C 1
ATOM 684 O O . PHE A 1 93 ? -14.264 -1.635 7.763 1.00 87.69 93 PHE A O 1
ATOM 691 N N . ALA A 1 94 ? -13.237 -2.374 5.929 1.00 85.69 94 ALA A N 1
ATOM 692 C CA . ALA A 1 94 ? -13.742 -3.736 6.080 1.00 85.69 94 ALA A CA 1
ATOM 693 C C . ALA A 1 94 ? -13.279 -4.371 7.404 1.00 85.69 94 ALA A C 1
ATOM 695 O O . ALA A 1 94 ? -14.081 -4.984 8.109 1.00 85.69 94 ALA A O 1
ATOM 696 N N . TYR A 1 95 ? -12.010 -4.176 7.775 1.00 81.44 95 TYR A N 1
ATOM 697 C CA . TYR A 1 95 ? -11.445 -4.705 9.020 1.00 81.44 95 TYR A CA 1
ATOM 698 C C . TYR A 1 95 ? -11.849 -3.931 10.276 1.00 81.44 95 TYR A C 1
ATOM 700 O O . TYR A 1 95 ? -11.782 -4.494 11.371 1.00 81.44 95 TYR A O 1
ATOM 708 N N . THR A 1 96 ? -12.271 -2.668 10.154 1.00 79.56 96 THR A N 1
ATOM 709 C CA . THR A 1 96 ? -12.841 -1.928 11.289 1.00 79.56 96 THR A CA 1
ATOM 710 C C . THR A 1 96 ? -14.298 -2.312 11.552 1.00 79.56 96 THR A C 1
ATOM 712 O O . THR A 1 96 ? -14.728 -2.299 12.704 1.00 79.56 96 THR A O 1
ATOM 715 N N . LEU A 1 97 ? -15.050 -2.687 10.511 1.00 82.62 97 LEU A N 1
ATOM 716 C CA . LEU A 1 97 ? -16.485 -2.982 10.597 1.00 82.62 97 LEU A CA 1
ATOM 717 C C . LEU A 1 97 ? -16.811 -4.462 10.848 1.00 82.62 97 LEU A C 1
ATOM 719 O O . LEU A 1 97 ? -17.869 -4.758 11.401 1.00 82.62 97 LEU A O 1
ATOM 723 N N . ALA A 1 98 ? -15.939 -5.396 10.453 1.00 82.19 98 ALA A N 1
ATOM 724 C CA . ALA A 1 98 ? -16.195 -6.830 10.574 1.00 82.19 98 ALA A CA 1
ATOM 725 C C . ALA A 1 98 ? -14.971 -7.625 11.077 1.00 82.19 98 ALA A C 1
ATOM 727 O O . ALA A 1 98 ? -13.824 -7.262 10.804 1.00 82.19 98 ALA A O 1
ATOM 728 N N . PRO A 1 99 ? -15.180 -8.756 11.784 1.00 75.19 99 PRO A N 1
ATOM 729 C CA . PRO A 1 99 ? -14.105 -9.677 12.140 1.00 75.19 99 PRO A CA 1
ATOM 730 C C . PRO A 1 99 ? -13.386 -10.218 10.900 1.00 75.19 99 PRO A C 1
ATOM 732 O O . PRO A 1 99 ? -14.020 -10.510 9.885 1.00 75.19 99 PRO A O 1
ATOM 735 N N . ALA A 1 100 ? -12.075 -10.460 11.014 1.00 71.50 100 ALA A N 1
ATOM 736 C CA . ALA A 1 100 ? -11.259 -10.979 9.913 1.00 71.50 100 ALA A CA 1
ATOM 737 C C . ALA A 1 100 ? -11.833 -12.265 9.291 1.00 71.50 100 ALA A C 1
ATOM 739 O O . ALA A 1 100 ? -11.791 -12.408 8.076 1.00 71.50 100 ALA A O 1
ATOM 740 N N . SER A 1 101 ? -12.446 -13.145 10.093 1.00 77.50 101 SER A N 1
ATOM 741 C CA . SER A 1 101 ? -13.090 -14.378 9.619 1.00 77.50 101 SER A CA 1
ATOM 742 C C . SER A 1 101 ? -14.261 -14.147 8.657 1.00 77.50 101 SER A C 1
ATOM 744 O O . SER A 1 101 ? -14.523 -15.005 7.819 1.00 77.50 101 SER A O 1
ATOM 746 N N . ILE A 1 102 ? -14.946 -13.001 8.749 1.00 79.44 102 ILE A N 1
ATOM 747 C CA . ILE A 1 102 ? -16.023 -12.605 7.827 1.00 79.44 102 ILE A CA 1
ATOM 748 C C . ILE A 1 102 ? -15.448 -11.967 6.557 1.00 79.44 102 ILE A C 1
ATOM 750 O O . ILE A 1 102 ? -16.019 -12.119 5.481 1.00 79.44 102 ILE A O 1
ATOM 754 N N . VAL A 1 103 ? -14.306 -11.283 6.662 1.00 78.69 103 VAL A N 1
ATOM 755 C CA . VAL A 1 103 ? -13.637 -10.630 5.524 1.00 78.69 103 VAL A CA 1
A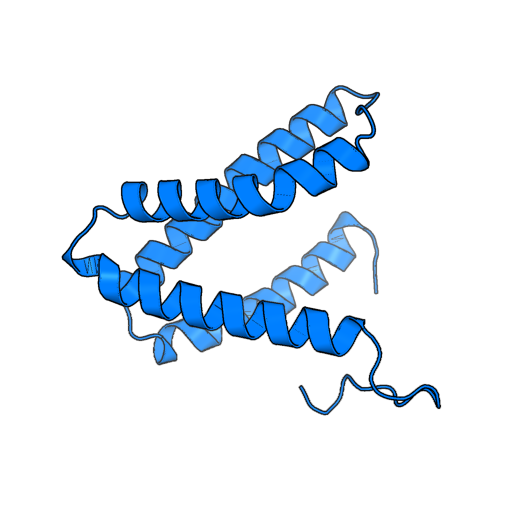TOM 756 C C . VAL A 1 103 ? -12.853 -11.641 4.672 1.00 78.69 103 VAL A C 1
ATOM 758 O O . VAL A 1 103 ? -12.787 -11.499 3.452 1.00 78.69 103 VAL A O 1
ATOM 761 N N . SER A 1 104 ? -12.306 -12.705 5.273 1.00 75.81 104 SER A N 1
ATOM 762 C CA . SER A 1 104 ? -11.477 -13.706 4.581 1.00 75.81 104 SER A CA 1
ATOM 763 C C . SER A 1 104 ? -12.109 -14.329 3.320 1.00 75.81 104 SER A C 1
ATOM 765 O O . SER A 1 104 ? -11.405 -14.409 2.314 1.00 75.81 104 SER A O 1
ATOM 767 N N . PRO A 1 105 ? -13.400 -14.730 3.287 1.00 76.81 105 PRO A N 1
ATOM 768 C CA . PRO A 1 105 ? -14.044 -15.253 2.076 1.00 76.81 105 PRO A CA 1
ATOM 769 C C . PRO A 1 105 ? -13.986 -14.299 0.874 1.00 76.81 105 PRO A C 1
ATOM 771 O O . PRO A 1 105 ? -13.794 -14.745 -0.256 1.00 76.81 105 PRO A O 1
ATOM 774 N N . PHE A 1 106 ? -14.090 -12.987 1.103 1.00 78.06 106 PHE A N 1
ATOM 775 C CA . PHE A 1 106 ? -14.030 -11.982 0.037 1.00 78.06 106 PHE A CA 1
ATOM 776 C C . PHE A 1 106 ? -12.622 -11.838 -0.547 1.00 78.06 106 PHE A C 1
ATOM 778 O O . PHE A 1 106 ? -12.471 -11.628 -1.749 1.00 78.06 106 PHE A O 1
ATOM 785 N N . ILE A 1 107 ? -11.588 -12.031 0.273 1.00 76.06 107 ILE A N 1
ATOM 786 C CA . ILE A 1 107 ? -10.193 -12.052 -0.193 1.00 76.06 107 ILE A CA 1
ATOM 787 C C . ILE A 1 107 ? -9.961 -13.247 -1.119 1.00 76.06 107 ILE A C 1
ATOM 789 O O . ILE A 1 107 ? -9.259 -13.129 -2.117 1.00 76.06 107 ILE A O 1
ATOM 793 N N . TYR A 1 108 ? -10.593 -14.392 -0.856 1.00 80.06 108 TYR A N 1
ATOM 794 C CA . TYR A 1 108 ? -10.518 -15.523 -1.781 1.00 80.06 108 TYR A CA 1
ATOM 795 C C . TYR A 1 108 ? -11.285 -15.267 -3.082 1.00 80.06 108 TYR A C 1
ATOM 797 O O . TYR A 1 108 ? -10.818 -15.674 -4.143 1.00 80.06 108 TYR A O 1
ATOM 805 N N . ALA A 1 109 ? -12.406 -14.539 -3.035 1.00 84.06 109 ALA A N 1
ATOM 806 C CA . ALA A 1 109 ? -13.113 -14.116 -4.245 1.00 84.06 109 ALA A CA 1
ATOM 807 C C . ALA A 1 109 ? -12.262 -13.182 -5.126 1.00 84.06 109 ALA A C 1
ATOM 809 O O . ALA A 1 109 ? -12.365 -13.234 -6.349 1.00 84.06 109 ALA A O 1
ATOM 810 N N . GLN A 1 110 ? -11.360 -12.392 -4.531 1.00 83.44 110 GLN A N 1
ATOM 811 C CA . GLN A 1 110 ? -10.410 -11.567 -5.280 1.00 83.44 110 GLN A CA 1
ATOM 812 C C . GLN A 1 110 ? -9.529 -12.397 -6.225 1.00 83.44 110 GLN A C 1
ATOM 814 O O . GLN A 1 110 ? -9.191 -11.909 -7.300 1.00 83.44 110 GLN A O 1
ATOM 819 N N . LEU A 1 111 ? -9.193 -13.648 -5.880 1.00 85.12 111 LEU A N 1
ATOM 820 C CA . LEU A 1 111 ? -8.395 -14.519 -6.753 1.00 85.12 111 LEU A CA 1
ATOM 821 C C . LEU A 1 111 ? -9.101 -14.777 -8.088 1.00 85.12 111 LEU A C 1
ATOM 823 O O . LEU A 1 111 ? -8.468 -14.705 -9.137 1.00 85.12 111 LEU A O 1
ATOM 827 N N . LEU A 1 112 ? -10.415 -15.015 -8.058 1.00 87.94 112 LEU A N 1
ATOM 828 C CA . LEU A 1 112 ? -11.223 -15.189 -9.270 1.00 87.94 112 LEU A CA 1
ATOM 829 C C . LEU A 1 112 ? -11.198 -13.921 -10.125 1.00 87.94 112 LEU A C 1
ATOM 831 O O . LEU A 1 112 ? -10.993 -13.997 -11.334 1.00 87.94 112 LEU A O 1
ATOM 835 N N . THR A 1 113 ? -11.349 -12.755 -9.496 1.00 86.00 113 THR A N 1
ATOM 836 C CA . THR A 1 113 ? -11.298 -11.465 -10.193 1.00 86.00 113 THR A CA 1
ATOM 837 C C . THR A 1 113 ? -9.916 -11.188 -10.780 1.00 86.00 113 THR A C 1
ATOM 839 O O . THR A 1 113 ? -9.828 -10.668 -11.885 1.00 86.00 113 THR A O 1
ATOM 842 N N . MET A 1 114 ? -8.836 -11.556 -10.085 1.00 86.25 114 MET A N 1
ATOM 843 C CA . MET A 1 114 ? -7.466 -11.406 -10.586 1.00 86.25 114 MET A CA 1
ATOM 844 C C . MET A 1 114 ? -7.210 -12.284 -11.809 1.00 86.25 114 MET A C 1
ATOM 846 O O . MET A 1 114 ? -6.692 -11.782 -12.801 1.00 86.25 114 MET A O 1
ATOM 850 N N . VAL A 1 115 ? -7.617 -13.557 -11.771 1.00 88.06 115 VAL A N 1
ATOM 851 C CA . VAL A 1 115 ? -7.496 -14.462 -12.926 1.00 88.06 115 VAL A CA 1
ATOM 852 C C . VAL A 1 115 ? -8.352 -13.965 -14.092 1.00 88.06 115 VAL A C 1
ATOM 854 O O . VAL A 1 115 ? -7.870 -13.879 -15.216 1.00 88.06 115 VAL A O 1
ATOM 857 N N . GLY A 1 116 ? -9.600 -13.568 -13.826 1.00 90.19 116 GLY A N 1
ATOM 858 C CA . GLY A 1 116 ? -10.498 -13.038 -14.852 1.00 90.19 116 GLY A CA 1
ATOM 859 C C . GLY A 1 116 ? -9.985 -11.742 -15.486 1.00 90.19 116 GLY A C 1
ATOM 860 O O . GLY A 1 116 ? -10.063 -11.585 -16.701 1.00 90.19 116 GLY A O 1
ATOM 861 N N . ALA A 1 117 ? -9.424 -10.830 -14.687 1.00 87.00 117 ALA A N 1
ATOM 862 C CA . ALA A 1 117 ? -8.811 -9.602 -15.185 1.00 87.00 117 ALA A CA 1
ATOM 863 C C . ALA A 1 117 ? -7.520 -9.884 -15.966 1.00 87.00 117 ALA A C 1
ATOM 865 O O . ALA A 1 117 ? -7.303 -9.256 -16.996 1.00 87.00 117 ALA A O 1
ATOM 866 N N . GLY A 1 118 ? -6.705 -10.843 -15.511 1.00 86.19 118 GLY A N 1
ATOM 867 C CA . GLY A 1 118 ? -5.521 -11.328 -16.222 1.00 86.19 118 GLY A CA 1
ATOM 868 C C . GLY A 1 118 ? -5.862 -11.794 -17.635 1.00 86.19 118 GLY A C 1
ATOM 869 O O . GLY A 1 118 ? -5.345 -11.268 -18.620 1.00 86.19 118 GLY A O 1
ATOM 870 N N . TRP A 1 119 ? -6.843 -12.689 -17.727 1.00 90.00 119 TRP A N 1
ATOM 871 C CA . TRP A 1 119 ? -7.354 -13.183 -18.999 1.00 90.00 119 TRP A CA 1
ATOM 872 C C . TRP A 1 119 ? -7.964 -12.073 -19.869 1.00 90.00 119 TRP A C 1
ATOM 874 O O . TRP A 1 119 ? -7.686 -11.999 -21.060 1.00 90.00 119 TRP A O 1
ATOM 884 N N . PHE A 1 120 ? -8.777 -11.183 -19.293 1.00 91.81 120 PHE A N 1
ATOM 885 C CA . PHE A 1 120 ? -9.487 -10.157 -20.064 1.00 91.81 120 PHE A CA 1
ATOM 886 C C . PHE A 1 120 ? -8.578 -9.028 -20.571 1.00 91.81 120 PHE A C 1
ATOM 888 O O . PHE A 1 120 ? -8.757 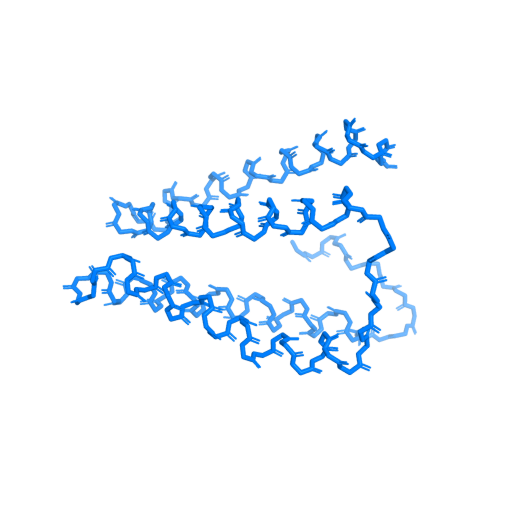-8.552 -21.689 1.00 91.81 120 PHE A O 1
ATOM 895 N N . VAL A 1 121 ? -7.634 -8.568 -19.746 1.00 88.12 121 VAL A N 1
ATOM 896 C CA . VAL A 1 121 ? -6.784 -7.405 -20.051 1.00 88.12 121 VAL A CA 1
ATOM 897 C C . VAL A 1 121 ? -5.511 -7.818 -20.782 1.00 88.12 121 VAL A C 1
ATOM 899 O O . VAL A 1 121 ? -5.091 -7.116 -21.700 1.00 88.12 121 VAL A O 1
ATOM 902 N N . PHE A 1 122 ? -4.902 -8.937 -20.385 1.00 86.75 122 PHE A N 1
ATOM 903 C CA . PHE A 1 122 ? -3.599 -9.369 -20.897 1.00 86.75 122 PHE A CA 1
ATOM 904 C C . PHE A 1 122 ? -3.687 -10.602 -21.805 1.00 86.75 122 PHE A C 1
ATOM 906 O O . PHE A 1 122 ? -2.750 -10.869 -22.550 1.00 86.75 122 PHE A O 1
ATOM 913 N N . GLY A 1 123 ? -4.819 -11.318 -21.811 1.00 84.44 123 GLY A N 1
ATOM 914 C CA . GLY A 1 123 ? -4.945 -12.587 -22.535 1.00 84.44 123 GLY A CA 1
ATOM 915 C C . GLY A 1 123 ? -4.225 -13.747 -21.845 1.00 84.44 123 GLY A C 1
ATOM 916 O O . GLY A 1 123 ? -4.037 -14.791 -22.465 1.00 84.44 123 GLY A O 1
ATOM 917 N N . ASP A 1 124 ? -3.828 -13.563 -20.583 1.00 72.12 124 ASP A N 1
ATOM 918 C CA . ASP A 1 124 ? -3.035 -14.528 -19.826 1.00 72.12 124 ASP A CA 1
ATOM 919 C C . ASP A 1 124 ? -3.915 -15.680 -19.308 1.00 72.12 124 ASP A C 1
ATOM 921 O O . ASP A 1 124 ? -4.943 -15.448 -18.662 1.00 72.12 124 ASP A O 1
ATOM 925 N N . VAL A 1 125 ? -3.495 -16.924 -19.573 1.00 58.53 125 VAL A N 1
ATOM 926 C CA . VAL A 1 125 ? -4.002 -18.176 -18.973 1.00 58.53 125 VAL A CA 1
ATOM 927 C C . VAL A 1 125 ? -2.890 -19.208 -18.870 1.00 58.53 125 VAL A C 1
ATOM 929 O O . VAL A 1 125 ? -2.171 -19.399 -19.876 1.00 58.53 125 VAL A O 1
#

Sequence (125 aa):
MVIAIHPSSEGLSAAVWVSFAGMLAYALFMLLTRHLAPIDPPLVTLLYSMLAGTTFGAPIALAHWVAPVDASTWVMLAALGMLGGLGHLLFIFAYTLAPASIVSPFIYAQLLTMVGAGWFVFGDV

Foldseek 3Di:
DVPPDPPDVPPDDPVNVVVVVVVVVVVVLLVVLLVCLVPDDLVVSLVVVVVVCCVVVVVVCVVVPDDDPDPVVVVVVVVCVVVVSVVSSVVSVVSSPDPPVVCVVVVVVVVVVVVVCCCPVVVHD

Radius of gyration: 17.44 Å; chains: 1; bounding box: 34×40×41 Å

Secondary structure (DSSP, 8-state):
--TT----SSSS-HHHHHHHHHHHHHHHHHHHHHHHTTTS-HHHHHHHHHHHHHHHHHHHHHHT-----SHHHHHHHHHHHHHHHHHHHHHHHHHHHS-HHHHHHHHHHHHHHHHHHIIIII---